Protein AF-A0A0V8DSU1-F1 (afdb_mon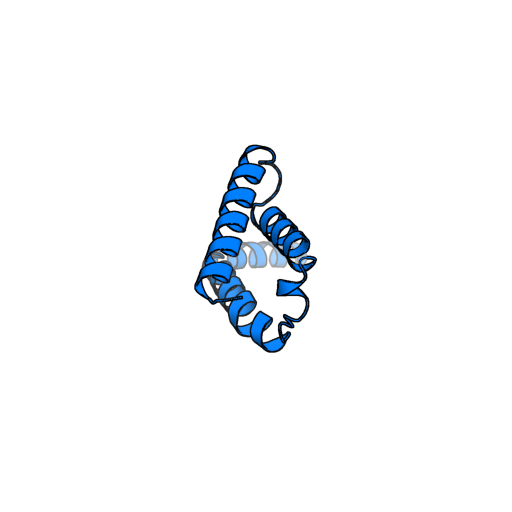omer_lite)

Organism: Lactococcus lactis subsp. lactis (NCBI:txid1360)

Foldseek 3Di:
DDPVVVVVLLVVLLVVLVVVCVVVVVDDSVVSSVVSVVVCCPPPVNVPPDDDPVCCCVVPVVVVCVVVVVVDPPVVVVVVVVVVVVVVVD

Radius of gyration: 20.32 Å; chains: 1; bounding box: 56×27×44 Å

Secondary structure (DSSP, 8-state):
--HHHHHHHHHHHHHHHHHHHHH-TTS-HHHHHHHHHHHHHTSGGGTT----HHHHIIIIIHHHHHHHHHHS-HHHHHHHHHHHHHHH--

Structure (mmCIF, N/CA/C/O backbone):
data_AF-A0A0V8DSU1-F1
#
_entry.id   AF-A0A0V8DSU1-F1
#
loop_
_atom_site.group_PDB
_atom_site.id
_atom_site.type_symbol
_atom_site.label_atom_id
_atom_site.label_alt_id
_atom_site.label_comp_id
_atom_site.label_asym_id
_atom_site.label_entity_id
_atom_site.label_seq_id
_atom_site.pdbx_PDB_ins_code
_atom_site.Cartn_x
_atom_site.Cartn_y
_atom_site.Cartn_z
_atom_site.occupancy
_atom_site.B_iso_or_equiv
_atom_site.auth_seq_id
_atom_site.auth_comp_id
_atom_site.auth_asym_id
_atom_site.auth_atom_id
_atom_site.pdbx_PDB_model_num
ATOM 1 N N . MET A 1 1 ? 16.365 -2.258 -9.935 1.00 72.94 1 MET A N 1
ATOM 2 C CA . MET A 1 1 ? 15.983 -0.950 -9.351 1.00 72.94 1 MET A CA 1
ATOM 3 C C . MET A 1 1 ? 16.927 -0.495 -8.252 1.00 72.94 1 MET A C 1
ATOM 5 O O . MET A 1 1 ? 17.350 -1.311 -7.443 1.00 72.94 1 MET A O 1
ATOM 9 N N . SER A 1 2 ? 17.218 0.808 -8.186 1.00 89.81 2 SER A N 1
ATOM 10 C CA . SER A 1 2 ? 17.782 1.426 -6.978 1.00 89.81 2 SER A CA 1
ATOM 11 C C . SER A 1 2 ? 16.660 1.717 -5.971 1.00 89.81 2 SER A C 1
ATOM 13 O O . SER A 1 2 ? 15.495 1.841 -6.350 1.00 89.81 2 SER A O 1
ATOM 15 N N . ALA A 1 3 ? 16.985 1.855 -4.681 1.00 87.12 3 ALA A N 1
ATOM 16 C CA . ALA A 1 3 ? 15.976 2.164 -3.658 1.00 87.12 3 ALA A CA 1
ATOM 17 C C . ALA A 1 3 ? 15.249 3.492 -3.945 1.00 87.12 3 ALA A C 1
ATOM 19 O O . ALA A 1 3 ? 14.040 3.598 -3.762 1.00 87.12 3 ALA A O 1
ATOM 20 N N . ILE A 1 4 ? 15.975 4.484 -4.472 1.00 93.38 4 ILE A N 1
ATOM 21 C CA . ILE A 1 4 ? 15.413 5.780 -4.859 1.00 93.38 4 ILE A CA 1
ATOM 22 C C . ILE A 1 4 ? 14.385 5.617 -5.985 1.00 93.38 4 ILE A C 1
ATOM 24 O O . ILE A 1 4 ? 13.295 6.179 -5.892 1.00 93.38 4 ILE A O 1
ATOM 28 N N . SER A 1 5 ? 14.694 4.836 -7.030 1.00 89.31 5 SER A N 1
ATOM 29 C CA . SER A 1 5 ? 13.752 4.638 -8.138 1.00 89.31 5 SER A CA 1
ATOM 30 C C . SER A 1 5 ? 12.505 3.878 -7.689 1.00 89.31 5 SER A C 1
ATOM 32 O O . SER A 1 5 ? 11.404 4.224 -8.103 1.00 89.31 5 SER A O 1
ATOM 34 N N . PHE A 1 6 ? 12.660 2.888 -6.805 1.00 87.75 6 PHE A N 1
ATOM 35 C CA . PHE A 1 6 ? 11.534 2.154 -6.225 1.00 87.75 6 PHE A CA 1
ATOM 36 C C . PHE A 1 6 ? 10.600 3.082 -5.437 1.00 87.75 6 PHE A C 1
ATOM 38 O O . PHE A 1 6 ? 9.401 3.122 -5.702 1.00 87.75 6 PHE A O 1
ATOM 45 N N . ILE A 1 7 ? 11.149 3.887 -4.521 1.00 90.94 7 ILE A N 1
ATOM 46 C CA . ILE A 1 7 ? 10.363 4.834 -3.715 1.00 90.94 7 ILE A CA 1
ATOM 47 C C . ILE A 1 7 ? 9.657 5.857 -4.611 1.00 90.94 7 ILE A C 1
ATOM 49 O O . ILE A 1 7 ? 8.486 6.153 -4.385 1.00 90.94 7 ILE A O 1
ATOM 53 N N . ALA A 1 8 ? 10.329 6.361 -5.650 1.00 93.62 8 ALA A N 1
ATOM 54 C CA . ALA A 1 8 ? 9.726 7.294 -6.597 1.00 93.62 8 ALA A CA 1
ATOM 55 C C . ALA A 1 8 ? 8.526 6.676 -7.335 1.00 93.62 8 ALA A C 1
ATOM 57 O O . ALA A 1 8 ? 7.471 7.304 -7.414 1.00 93.62 8 ALA A O 1
ATOM 58 N N . VAL A 1 9 ? 8.650 5.435 -7.821 1.00 91.88 9 VAL A N 1
ATOM 59 C CA . VAL A 1 9 ? 7.545 4.713 -8.478 1.00 91.88 9 VAL A CA 1
ATOM 60 C C . VAL A 1 9 ? 6.382 4.493 -7.510 1.00 91.88 9 VAL A C 1
ATOM 62 O O . VAL A 1 9 ? 5.235 4.758 -7.867 1.00 91.88 9 VAL A O 1
ATOM 65 N N . MET A 1 10 ? 6.665 4.090 -6.268 1.00 91.50 10 MET A N 1
ATOM 66 C CA . MET A 1 10 ? 5.634 3.917 -5.240 1.00 91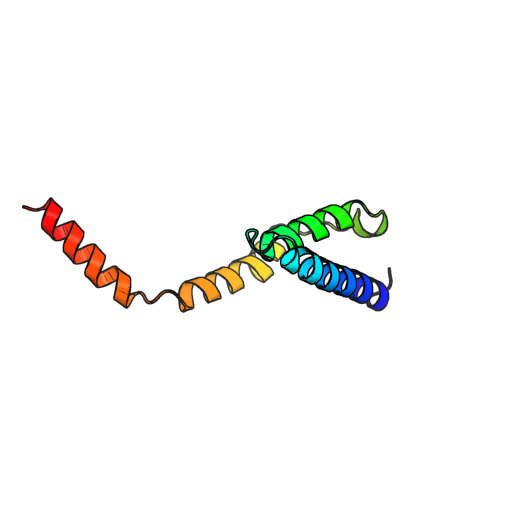.50 10 MET A CA 1
ATOM 67 C C . MET A 1 10 ? 4.925 5.236 -4.914 1.00 91.50 10 MET A C 1
ATOM 69 O O . MET A 1 10 ? 3.698 5.266 -4.849 1.00 91.50 10 MET A O 1
ATOM 73 N N . MET A 1 11 ? 5.660 6.346 -4.774 1.00 95.00 11 MET A N 1
ATOM 74 C CA . MET A 1 11 ? 5.064 7.671 -4.563 1.00 95.00 11 MET A CA 1
ATOM 75 C C . MET A 1 11 ? 4.155 8.076 -5.721 1.00 95.00 11 MET A C 1
ATOM 77 O O . MET A 1 11 ? 3.034 8.516 -5.481 1.00 95.00 11 MET A O 1
ATOM 81 N N . ILE A 1 12 ? 4.605 7.899 -6.965 1.00 95.50 12 ILE A N 1
ATOM 82 C CA . ILE A 1 12 ? 3.789 8.183 -8.153 1.00 95.50 12 ILE A CA 1
ATOM 83 C C . ILE A 1 12 ? 2.518 7.326 -8.142 1.00 95.50 12 ILE A C 1
ATOM 85 O O . ILE A 1 12 ? 1.437 7.847 -8.409 1.00 95.50 12 ILE A O 1
ATOM 89 N N . GLY A 1 13 ? 2.623 6.048 -7.769 1.00 94.81 13 GLY A N 1
ATOM 90 C CA . GLY A 1 13 ? 1.476 5.154 -7.612 1.00 94.81 13 GLY A CA 1
ATOM 91 C C . GLY A 1 13 ? 0.460 5.659 -6.583 1.00 94.81 13 GLY A C 1
ATOM 92 O O . GLY A 1 13 ? -0.728 5.734 -6.886 1.00 94.81 13 GLY A O 1
ATOM 93 N N . VAL A 1 14 ? 0.911 6.070 -5.393 1.00 95.19 14 VAL A N 1
ATOM 94 C CA . VAL A 1 14 ? 0.029 6.601 -4.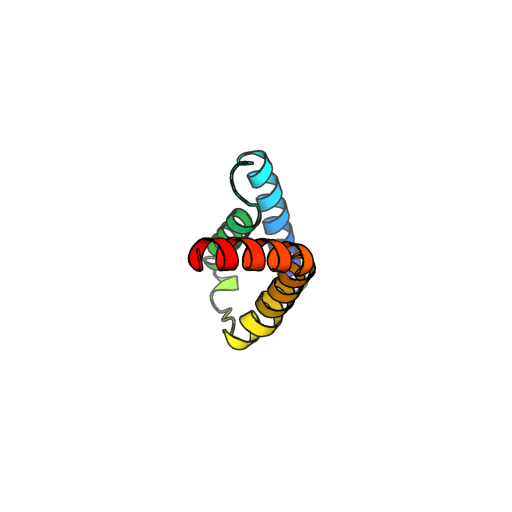332 1.00 95.19 14 VAL A CA 1
ATOM 95 C C . VAL A 1 14 ? -0.605 7.935 -4.729 1.00 95.19 14 VAL A C 1
ATOM 97 O O . VAL A 1 14 ? -1.787 8.161 -4.464 1.00 95.19 14 VAL A O 1
ATOM 100 N N . ILE A 1 15 ? 0.150 8.818 -5.383 1.00 95.56 15 ILE A N 1
ATOM 101 C CA . ILE A 1 15 ? -0.378 10.088 -5.900 1.00 95.56 15 ILE A CA 1
ATOM 102 C C . ILE A 1 15 ? -1.445 9.808 -6.963 1.00 95.56 15 ILE A C 1
ATOM 104 O O . ILE A 1 15 ? -2.541 10.358 -6.891 1.00 95.56 15 ILE A O 1
ATOM 108 N N . GLY A 1 16 ? -1.163 8.904 -7.905 1.00 94.81 16 GLY A N 1
ATOM 109 C CA . GLY A 1 16 ? -2.122 8.473 -8.921 1.00 94.81 16 GLY A CA 1
ATOM 110 C C . GLY A 1 16 ? -3.387 7.865 -8.314 1.00 94.81 16 GLY A C 1
ATOM 111 O O . GLY A 1 16 ? -4.488 8.220 -8.722 1.00 94.81 16 GLY A O 1
ATOM 112 N N . ALA A 1 17 ? -3.252 7.014 -7.294 1.00 94.56 17 ALA A N 1
ATOM 113 C CA . ALA A 1 17 ? -4.386 6.435 -6.575 1.00 94.56 17 ALA A CA 1
ATOM 114 C C . ALA A 1 17 ? -5.264 7.510 -5.915 1.00 94.56 17 ALA A C 1
ATOM 116 O O . ALA A 1 17 ? -6.489 7.447 -6.008 1.00 94.56 17 ALA A O 1
ATOM 117 N N . ASN A 1 18 ? -4.647 8.523 -5.301 1.00 93.62 18 ASN A N 1
ATOM 118 C CA . ASN A 1 18 ? -5.371 9.645 -4.703 1.00 93.62 18 ASN A CA 1
ATOM 119 C C . ASN A 1 18 ? -6.111 10.489 -5.741 1.00 93.62 18 ASN A C 1
ATOM 121 O O . ASN A 1 18 ? -7.254 10.868 -5.510 1.00 93.62 18 ASN A O 1
ATOM 125 N N . ILE A 1 19 ? -5.507 10.715 -6.908 1.00 94.19 19 ILE A N 1
ATOM 126 C CA . ILE A 1 19 ? -6.183 11.388 -8.022 1.00 94.19 19 ILE A CA 1
ATOM 127 C C . ILE A 1 19 ? -7.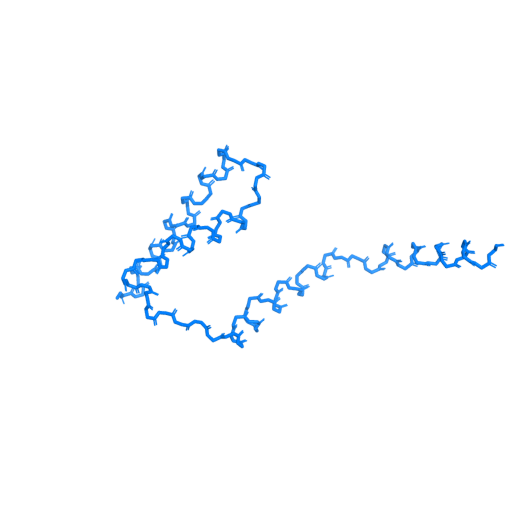385 10.555 -8.494 1.00 94.19 19 ILE A C 1
ATOM 129 O O . ILE A 1 19 ? -8.484 11.081 -8.628 1.00 94.19 19 ILE A O 1
ATOM 133 N N . ILE A 1 20 ? -7.222 9.240 -8.689 1.00 92.50 20 ILE A N 1
ATOM 134 C CA . ILE A 1 20 ? -8.313 8.336 -9.106 1.00 92.50 20 ILE A CA 1
ATOM 135 C C . ILE A 1 20 ? -9.459 8.333 -8.082 1.00 92.50 20 ILE A C 1
ATOM 137 O O . ILE A 1 20 ? -10.629 8.304 -8.465 1.00 92.50 20 ILE A O 1
ATOM 141 N N . LYS A 1 21 ? -9.144 8.403 -6.786 1.00 93.50 21 LYS A N 1
ATOM 142 C CA . 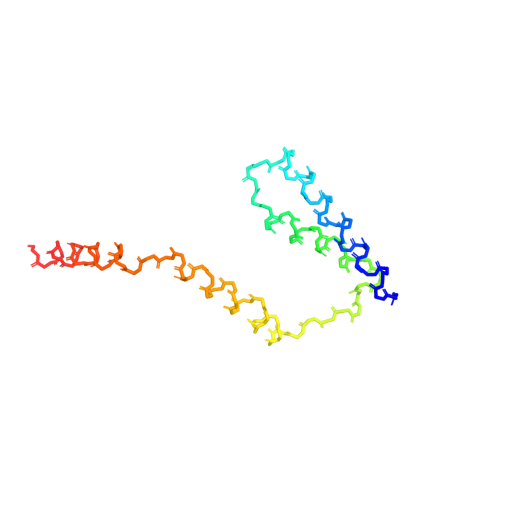LYS A 1 21 ? -10.134 8.471 -5.703 1.00 93.50 21 LYS A CA 1
ATOM 143 C C . LYS A 1 21 ? -11.063 9.679 -5.832 1.00 93.50 21 LYS A C 1
ATOM 145 O O . LYS A 1 21 ? -12.250 9.539 -5.548 1.00 93.50 21 LYS A O 1
ATOM 150 N N . GLU A 1 22 ? -10.566 10.831 -6.283 1.00 91.44 22 GLU A N 1
ATOM 151 C CA . GLU A 1 22 ? -11.410 12.015 -6.509 1.00 91.44 22 GLU A CA 1
ATOM 152 C C . GLU A 1 22 ? -12.461 11.780 -7.604 1.00 91.44 22 GLU A C 1
ATOM 154 O O . GLU A 1 22 ? -13.577 12.289 -7.502 1.00 91.44 22 GLU A O 1
ATOM 159 N N . PHE A 1 23 ? -12.152 10.957 -8.613 1.00 91.75 23 PHE A N 1
ATOM 160 C CA . PHE A 1 23 ? -13.105 10.582 -9.665 1.00 91.75 23 PHE A CA 1
ATOM 161 C C . PHE A 1 23 ? -14.099 9.501 -9.221 1.00 91.75 23 PHE A C 1
ATOM 163 O O . PHE A 1 23 ? -15.234 9.478 -9.698 1.00 91.75 23 PHE A O 1
ATOM 170 N N . PHE A 1 24 ? -13.697 8.614 -8.305 1.00 91.12 24 PHE A N 1
ATOM 171 C CA . PHE A 1 24 ? -14.515 7.498 -7.817 1.00 91.12 24 PHE A CA 1
ATOM 172 C C . PHE A 1 24 ? -14.667 7.513 -6.284 1.00 91.12 24 PHE A C 1
ATOM 174 O O . PHE A 1 24 ? -14.262 6.557 -5.618 1.00 91.12 24 PHE A O 1
ATOM 181 N N . PRO A 1 25 ? -15.312 8.541 -5.694 1.00 86.25 25 PRO A N 1
ATOM 182 C CA . PRO A 1 25 ? -15.399 8.705 -4.238 1.00 86.25 25 PRO A CA 1
ATOM 183 C C . PRO A 1 25 ? -16.217 7.610 -3.532 1.00 86.25 25 PRO A C 1
ATOM 185 O O . PRO A 1 25 ? -16.167 7.486 -2.312 1.00 86.25 25 PRO A O 1
ATOM 188 N N . GLN A 1 26 ? -16.979 6.811 -4.286 1.00 92.00 26 GLN A N 1
ATOM 189 C CA . GLN A 1 26 ? -17.740 5.673 -3.768 1.00 92.00 26 GLN A CA 1
ATOM 190 C C . GLN A 1 26 ? -16.840 4.485 -3.375 1.00 92.00 26 GLN A C 1
ATOM 192 O O . GLN A 1 26 ? -17.253 3.638 -2.583 1.00 92.00 26 GLN A O 1
ATOM 197 N N . ILE A 1 27 ? -15.624 4.403 -3.923 1.00 91.88 27 ILE A N 1
ATOM 198 C CA . ILE A 1 27 ? -14.686 3.304 -3.678 1.00 91.88 27 ILE A CA 1
ATOM 199 C C . ILE A 1 27 ? -13.703 3.727 -2.579 1.00 91.88 27 ILE A C 1
ATOM 201 O O . ILE A 1 27 ? -13.158 4.829 -2.610 1.00 91.88 27 ILE A O 1
ATOM 205 N N . SER A 1 28 ? -13.451 2.847 -1.603 1.00 91.44 28 SER A N 1
ATOM 206 C CA . SER A 1 28 ? -12.414 3.098 -0.593 1.00 91.44 28 SER A CA 1
ATOM 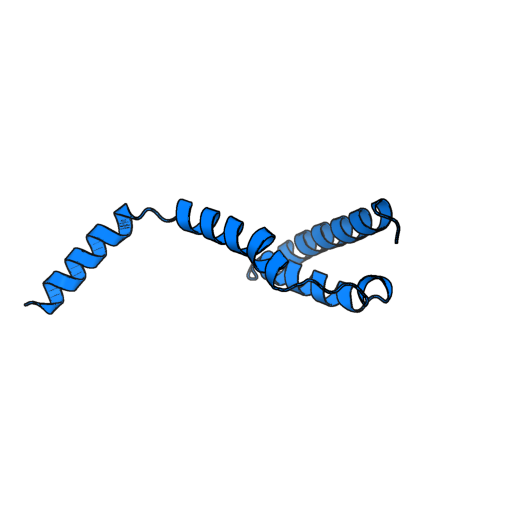207 C C . SER A 1 28 ? -11.040 3.232 -1.253 1.00 91.44 28 SER A C 1
ATOM 209 O O . SER A 1 28 ? -10.678 2.437 -2.122 1.00 91.44 28 SER A O 1
ATOM 211 N N . GLU A 1 29 ? -10.247 4.189 -0.775 1.00 91.06 29 GLU A N 1
ATOM 212 C CA . GLU A 1 29 ? -8.863 4.413 -1.208 1.00 91.06 29 GLU A CA 1
ATOM 213 C C . GLU A 1 29 ? -8.027 3.130 -1.149 1.00 91.06 29 GLU A C 1
ATOM 215 O O . GLU A 1 29 ? -7.225 2.869 -2.044 1.00 91.06 29 GLU A O 1
ATOM 220 N N . THR A 1 30 ? -8.282 2.282 -0.149 1.00 90.31 30 THR A N 1
ATOM 221 C CA . THR A 1 30 ? -7.614 0.989 0.012 1.00 90.31 30 THR A CA 1
ATOM 222 C C . THR A 1 30 ? -7.771 0.100 -1.222 1.00 90.31 30 THR A C 1
ATOM 224 O O . THR A 1 30 ? -6.794 -0.493 -1.668 1.00 90.31 30 THR A O 1
ATOM 227 N N . PHE A 1 31 ? -8.965 0.024 -1.819 1.00 94.56 31 PHE A N 1
ATOM 228 C CA . PHE A 1 31 ? -9.185 -0.806 -3.010 1.00 94.56 31 PHE A CA 1
ATOM 229 C C . PHE A 1 31 ? -8.472 -0.243 -4.239 1.00 94.56 31 PHE A C 1
ATOM 231 O O . PHE A 1 31 ? -7.928 -1.006 -5.036 1.00 94.56 31 PHE A O 1
ATOM 238 N N . ILE A 1 32 ? -8.430 1.084 -4.373 1.00 94.88 32 ILE A N 1
ATOM 239 C CA . ILE A 1 32 ? -7.722 1.754 -5.469 1.00 94.88 32 ILE A CA 1
ATOM 240 C C . ILE A 1 32 ? -6.216 1.498 -5.346 1.00 94.88 32 ILE A C 1
ATOM 242 O O . ILE A 1 32 ? -5.581 1.120 -6.326 1.00 94.88 32 ILE A O 1
ATOM 246 N N . LEU A 1 33 ? -5.652 1.624 -4.142 1.00 93.81 33 LEU A N 1
ATOM 247 C CA . LEU A 1 33 ? -4.239 1.342 -3.871 1.00 93.81 33 LEU A CA 1
ATOM 248 C C . LEU A 1 33 ? -3.869 -0.121 -4.140 1.00 93.81 33 LEU A C 1
ATOM 250 O O . LEU A 1 33 ? -2.839 -0.373 -4.763 1.00 93.81 33 LEU A O 1
ATOM 254 N N . ILE A 1 34 ? -4.714 -1.077 -3.733 1.00 92.81 34 ILE A N 1
ATOM 255 C CA . ILE A 1 34 ? -4.528 -2.498 -4.068 1.00 92.81 34 ILE A CA 1
ATOM 256 C C . ILE A 1 34 ? -4.513 -2.680 -5.590 1.00 92.81 34 ILE A C 1
ATOM 258 O O . ILE A 1 34 ? -3.609 -3.322 -6.116 1.00 92.81 34 ILE A O 1
ATOM 262 N N . GLY A 1 35 ? -5.462 -2.073 -6.309 1.00 94.94 35 GLY A N 1
ATOM 263 C CA . GLY A 1 35 ? -5.515 -2.125 -7.772 1.00 94.94 35 GLY A CA 1
ATOM 264 C C . GLY A 1 35 ? -4.267 -1.542 -8.441 1.00 94.94 35 GLY A C 1
ATOM 265 O O . GLY A 1 35 ? -3.701 -2.168 -9.332 1.00 94.94 35 GLY A O 1
ATOM 266 N N . VAL A 1 36 ? -3.788 -0.383 -7.983 1.00 94.00 36 VAL A N 1
ATOM 267 C CA . VAL A 1 36 ? -2.544 0.229 -8.481 1.00 94.00 36 VAL A CA 1
ATOM 268 C C . VAL A 1 36 ? -1.342 -0.678 -8.216 1.00 94.00 36 VAL A C 1
ATOM 270 O O . VAL A 1 36 ? -0.543 -0.895 -9.122 1.00 94.00 36 VAL A O 1
ATOM 273 N N . GLY A 1 37 ? -1.232 -1.261 -7.020 1.00 91.44 37 GLY A N 1
ATOM 274 C CA . GLY A 1 37 ? -0.177 -2.224 -6.691 1.00 91.44 37 GLY A CA 1
ATOM 275 C C . GLY A 1 37 ? -0.210 -3.473 -7.576 1.00 91.44 37 GLY A C 1
ATOM 276 O O . GLY A 1 37 ? 0.835 -3.906 -8.057 1.00 91.44 37 GLY A O 1
ATOM 277 N N . LEU A 1 38 ? -1.402 -4.007 -7.860 1.00 92.12 38 LEU A N 1
ATOM 278 C CA . LEU A 1 38 ? -1.591 -5.124 -8.792 1.00 92.12 38 LEU A CA 1
ATOM 279 C C . LEU A 1 38 ? -1.195 -4.755 -10.225 1.00 92.12 38 LEU A C 1
ATOM 281 O O . LEU A 1 38 ? -0.611 -5.569 -10.925 1.00 92.12 38 LEU A O 1
ATOM 285 N N . ILE A 1 39 ? -1.481 -3.535 -10.680 1.00 92.88 39 ILE A N 1
ATOM 286 C CA . ILE A 1 39 ? -1.049 -3.078 -12.008 1.00 92.88 39 ILE A CA 1
ATOM 287 C C . ILE A 1 39 ? 0.480 -2.963 -12.059 1.00 92.88 39 ILE A C 1
ATOM 289 O O . ILE A 1 39 ? 1.101 -3.386 -13.034 1.00 92.88 39 ILE A O 1
ATOM 293 N N . LEU A 1 40 ? 1.095 -2.423 -11.004 1.00 90.31 40 LEU A N 1
ATOM 294 C CA . LEU A 1 40 ? 2.547 -2.288 -10.906 1.00 90.31 40 LEU A CA 1
ATOM 295 C C . LEU A 1 40 ? 3.261 -3.644 -10.831 1.00 90.31 40 LEU A C 1
ATOM 297 O O . LEU A 1 40 ? 4.367 -3.752 -11.353 1.00 90.31 40 LEU A O 1
ATOM 301 N N . SER A 1 41 ? 2.653 -4.686 -10.253 1.00 88.44 41 SER A N 1
ATOM 302 C CA . SER A 1 41 ? 3.289 -6.010 -10.150 1.00 88.44 41 SER A CA 1
ATOM 303 C C . SER A 1 41 ? 3.513 -6.693 -11.505 1.00 88.44 41 SER A C 1
ATOM 305 O O . SER A 1 41 ? 4.407 -7.529 -11.629 1.00 88.44 41 SER A O 1
ATOM 307 N N . PHE A 1 42 ? 2.770 -6.303 -12.548 1.00 90.25 42 PHE A N 1
ATOM 308 C CA . PHE A 1 42 ? 3.010 -6.787 -13.911 1.00 90.25 42 PHE A CA 1
ATOM 309 C C . PHE A 1 42 ? 4.291 -6.223 -14.538 1.00 90.25 42 PHE A C 1
ATOM 311 O O . PHE A 1 42 ? 4.796 -6.796 -15.508 1.00 90.25 42 PHE A O 1
ATOM 318 N N . LEU A 1 43 ? 4.835 -5.121 -14.009 1.00 88.00 43 LEU A N 1
ATOM 319 C CA . LEU A 1 43 ? 6.086 -4.555 -14.504 1.00 88.00 43 LEU A CA 1
ATOM 320 C C . LEU A 1 43 ? 7.244 -5.535 -14.242 1.00 88.00 43 LEU A C 1
ATOM 322 O O . LEU A 1 43 ? 7.364 -6.041 -13.125 1.00 88.00 43 LEU A O 1
ATOM 326 N N . PRO A 1 44 ? 8.155 -5.747 -15.214 1.00 85.00 44 PRO A N 1
ATOM 327 C CA . PRO A 1 44 ? 9.260 -6.707 -15.098 1.00 85.00 44 PRO A CA 1
ATOM 328 C C . PRO A 1 44 ? 10.112 -6.529 -13.840 1.00 85.00 44 PRO A C 1
ATOM 330 O O . PRO A 1 44 ? 10.646 -7.492 -13.296 1.00 85.00 44 PRO A O 1
ATOM 333 N N . GLU A 1 45 ? 10.224 -5.293 -13.355 1.00 81.88 45 GLU A N 1
ATOM 334 C CA . GLU A 1 45 ? 11.042 -4.975 -12.190 1.00 81.88 45 GLU A CA 1
ATOM 335 C C . GLU A 1 45 ? 10.443 -5.384 -10.842 1.00 81.88 45 GLU A C 1
ATOM 337 O O . GLU A 1 45 ? 11.180 -5.446 -9.860 1.00 81.88 45 GLU A O 1
ATOM 342 N N . PHE A 1 46 ? 9.157 -5.737 -10.802 1.00 81.38 46 PHE A N 1
ATOM 343 C CA . PHE A 1 46 ? 8.465 -6.218 -9.602 1.00 81.38 46 PHE A CA 1
ATOM 344 C C . PHE A 1 46 ? 8.142 -7.721 -9.661 1.00 81.38 46 PHE A C 1
ATOM 346 O O . PHE A 1 46 ? 7.658 -8.274 -8.681 1.00 81.38 46 PHE A O 1
ATOM 353 N N . GLN A 1 47 ? 8.452 -8.411 -10.765 1.00 80.38 47 GLN A N 1
ATOM 354 C CA . GLN A 1 47 ? 8.100 -9.829 -10.957 1.00 80.38 47 GLN A CA 1
ATOM 355 C C . GLN A 1 47 ? 8.871 -10.800 -10.054 1.00 80.38 47 GLN A C 1
ATOM 357 O O . GLN A 1 47 ? 8.385 -11.889 -9.779 1.00 80.38 47 GLN A O 1
ATOM 362 N N . ASN A 1 48 ? 10.061 -10.417 -9.583 1.00 79.06 48 ASN A N 1
ATOM 363 C CA . ASN A 1 48 ? 10.868 -11.236 -8.669 1.00 79.06 48 ASN A CA 1
ATOM 364 C C . ASN A 1 48 ? 10.638 -10.872 -7.193 1.00 79.06 48 ASN A C 1
ATOM 366 O O . ASN A 1 48 ? 11.410 -11.278 -6.327 1.00 79.06 48 ASN A O 1
ATOM 370 N N . PHE A 1 49 ? 9.637 -10.038 -6.909 1.00 75.00 49 PHE A N 1
ATOM 371 C CA . PHE A 1 49 ? 9.315 -9.630 -5.554 1.00 75.00 49 PHE A CA 1
ATOM 372 C C . PHE A 1 49 ? 8.289 -10.594 -4.959 1.00 75.00 49 PHE A C 1
ATOM 374 O O . PHE A 1 49 ? 7.099 -10.518 -5.261 1.00 75.00 49 PHE A O 1
ATOM 381 N N . GLU A 1 50 ? 8.765 -11.494 -4.105 1.00 78.88 50 GLU A N 1
ATOM 382 C CA . GLU A 1 50 ? 7.925 -12.404 -3.333 1.00 78.88 50 GLU A CA 1
ATOM 383 C C . GLU A 1 50 ? 7.834 -11.891 -1.891 1.00 78.88 50 GLU A C 1
ATOM 385 O O . GLU A 1 50 ? 8.844 -11.690 -1.213 1.00 78.88 50 GLU A O 1
ATOM 390 N N . LEU A 1 51 ? 6.612 -11.600 -1.440 1.00 77.94 51 LEU A N 1
ATOM 391 C CA . LEU A 1 51 ? 6.342 -11.273 -0.044 1.00 77.94 51 LEU A CA 1
ATOM 392 C C . LEU A 1 51 ? 6.033 -12.565 0.698 1.00 77.94 51 LEU A C 1
ATOM 394 O O . LEU A 1 51 ? 4.974 -13.151 0.479 1.00 77.94 51 LEU A O 1
ATOM 398 N N . GLU A 1 52 ? 6.915 -12.957 1.615 1.00 89.50 52 GLU A N 1
ATOM 399 C CA . GLU A 1 52 ? 6.623 -14.059 2.531 1.00 89.50 52 GLU A CA 1
ATOM 400 C C . GLU A 1 52 ? 5.357 -13.721 3.347 1.00 89.50 52 GLU A C 1
ATOM 402 O O . GLU A 1 52 ? 5.292 -12.646 3.975 1.00 89.50 52 GLU A O 1
ATOM 407 N N . PRO A 1 53 ? 4.343 -14.602 3.362 1.00 88.81 53 PRO A N 1
ATOM 408 C CA . PRO A 1 53 ? 3.083 -14.368 4.061 1.00 88.81 53 PRO A CA 1
ATOM 409 C C . PRO A 1 53 ? 3.261 -13.991 5.538 1.00 88.81 53 PRO A C 1
ATOM 411 O O . PRO A 1 53 ? 2.532 -13.146 6.062 1.00 88.81 53 PRO A O 1
ATOM 414 N N . GLU A 1 54 ? 4.259 -14.567 6.209 1.00 93.94 54 GLU A N 1
ATOM 415 C CA . GLU A 1 54 ? 4.605 -14.314 7.608 1.00 93.94 54 GLU A CA 1
ATOM 416 C C . GLU A 1 54 ? 4.959 -12.845 7.845 1.00 93.94 54 GLU A C 1
ATOM 418 O O . GLU A 1 54 ? 4.446 -12.223 8.781 1.00 93.94 54 GLU A O 1
ATOM 423 N N . PHE A 1 55 ? 5.793 -12.256 6.982 1.00 92.38 55 PHE A N 1
ATOM 424 C CA . PHE A 1 55 ? 6.172 -10.848 7.101 1.00 92.38 55 PHE A CA 1
ATOM 425 C C . PHE A 1 55 ? 4.990 -9.925 6.822 1.00 92.38 55 PHE A C 1
ATOM 427 O O . PHE A 1 55 ? 4.821 -8.931 7.530 1.00 92.38 55 PHE A O 1
ATOM 434 N N . PHE A 1 56 ? 4.141 -10.256 5.848 1.00 87.44 56 PHE A N 1
ATOM 435 C CA . PHE A 1 56 ? 2.944 -9.468 5.559 1.00 87.44 56 PHE A CA 1
ATOM 436 C C . PHE A 1 56 ? 1.982 -9.440 6.753 1.00 87.44 56 PHE A C 1
ATOM 438 O O . PHE A 1 56 ? 1.532 -8.373 7.177 1.00 87.44 56 PHE A O 1
ATOM 445 N N . MET A 1 57 ? 1.713 -10.601 7.351 1.00 94.12 57 MET A N 1
ATOM 446 C CA . MET A 1 57 ? 0.850 -10.692 8.527 1.00 94.12 57 MET A CA 1
ATOM 447 C C . MET A 1 57 ? 1.411 -9.896 9.712 1.00 94.12 57 MET A C 1
ATOM 449 O O . MET A 1 57 ? 0.675 -9.144 10.352 1.00 94.12 57 MET A O 1
ATOM 453 N N . MET A 1 58 ? 2.712 -10.020 9.989 1.00 95.25 58 MET A N 1
ATOM 454 C CA . MET A 1 58 ? 3.341 -9.342 11.127 1.00 95.25 58 MET A CA 1
ATOM 455 C C . MET A 1 58 ? 3.476 -7.828 10.937 1.00 95.25 58 MET A C 1
ATOM 457 O O . MET A 1 58 ? 3.210 -7.079 11.872 1.00 95.25 58 MET A O 1
ATOM 461 N N . LEU A 1 59 ? 3.899 -7.364 9.759 1.00 93.00 59 LEU A N 1
ATOM 462 C CA . LEU A 1 59 ? 4.209 -5.948 9.531 1.00 93.00 59 LEU A CA 1
ATOM 463 C C . LEU A 1 59 ? 2.990 -5.121 9.124 1.00 93.00 59 LEU A C 1
ATOM 465 O O . LEU A 1 59 ? 2.942 -3.932 9.426 1.00 93.00 59 LEU A O 1
ATOM 469 N N . ILE A 1 60 ? 2.020 -5.726 8.438 1.00 90.75 60 ILE A N 1
ATOM 470 C CA . ILE A 1 60 ? 0.858 -5.012 7.900 1.00 90.75 60 ILE A CA 1
ATOM 471 C C . ILE A 1 60 ? -0.385 -5.343 8.717 1.00 90.75 60 ILE A C 1
ATOM 473 O O . ILE A 1 60 ? -0.986 -4.456 9.321 1.00 90.75 60 ILE A O 1
ATOM 477 N N . ILE A 1 61 ? -0.759 -6.621 8.784 1.00 92.38 61 ILE A N 1
ATOM 478 C CA . ILE A 1 61 ? -2.053 -7.021 9.349 1.00 92.38 61 ILE A CA 1
ATOM 479 C C . ILE A 1 61 ? -2.111 -6.802 10.866 1.00 92.38 61 ILE A C 1
ATOM 481 O O . ILE A 1 61 ? -3.089 -6.237 11.353 1.00 92.38 61 ILE A O 1
ATOM 485 N N . ALA A 1 62 ? -1.087 -7.198 11.626 1.00 95.19 62 ALA A N 1
ATOM 486 C CA . ALA A 1 62 ? -1.108 -7.061 13.084 1.00 95.19 62 ALA A CA 1
ATOM 487 C C . ALA A 1 62 ? -1.215 -5.591 13.564 1.00 95.19 62 ALA A C 1
ATOM 489 O O . ALA A 1 62 ? -2.096 -5.311 14.385 1.00 95.19 62 ALA A O 1
ATOM 490 N N . PRO A 1 63 ? -0.428 -4.622 13.048 1.00 94.19 63 PRO A N 1
ATOM 491 C CA . PRO A 1 63 ? -0.589 -3.211 13.407 1.00 94.19 63 PRO A CA 1
ATOM 492 C C . PRO A 1 63 ? -1.931 -2.620 12.967 1.00 94.19 63 PRO A C 1
ATOM 494 O O . PRO A 1 63 ? -2.534 -1.859 13.727 1.00 94.19 63 PRO A O 1
ATOM 497 N N . LEU A 1 64 ? -2.424 -2.983 11.776 1.00 92.12 64 LEU A N 1
ATOM 498 C CA . LEU A 1 64 ? -3.735 -2.542 11.289 1.00 92.12 64 LEU A CA 1
ATOM 499 C C . LEU A 1 64 ? -4.864 -3.048 12.193 1.00 92.12 64 LEU A C 1
ATOM 501 O O . LEU A 1 64 ? -5.690 -2.253 12.635 1.00 92.12 64 LEU A O 1
ATOM 505 N N . MET A 1 65 ? -4.859 -4.336 12.548 1.00 92.25 65 MET A N 1
ATOM 506 C CA . MET A 1 65 ? -5.849 -4.910 13.464 1.00 92.25 65 MET A CA 1
ATOM 507 C C . MET A 1 65 ? -5.782 -4.278 14.856 1.00 92.25 65 MET A C 1
ATOM 509 O O . MET A 1 65 ? -6.821 -4.007 15.455 1.00 92.25 65 MET A O 1
ATOM 513 N N . PHE A 1 66 ? -4.583 -3.998 15.376 1.00 92.19 66 PHE A N 1
ATOM 514 C CA . PHE A 1 66 ? -4.439 -3.286 16.647 1.00 92.19 66 PHE A CA 1
ATOM 515 C C . PHE A 1 66 ? -5.029 -1.872 16.569 1.00 92.19 66 PHE A C 1
ATOM 517 O O . PHE A 1 66 ? -5.764 -1.447 17.462 1.00 92.19 66 PHE A O 1
ATOM 524 N N . TYR A 1 67 ? -4.757 -1.151 15.480 1.00 91.44 67 TYR A N 1
ATOM 525 C CA . TYR A 1 67 ? -5.305 0.180 15.242 1.00 91.44 67 TYR A CA 1
ATOM 526 C C . TYR A 1 67 ? -6.837 0.168 15.161 1.00 91.44 67 TYR A C 1
ATOM 528 O O . TYR A 1 67 ? -7.499 0.951 15.847 1.00 91.44 67 TYR A O 1
ATOM 536 N N . GLU A 1 68 ? -7.421 -0.745 14.391 1.00 88.00 68 GLU A N 1
ATOM 537 C CA . GLU A 1 68 ? -8.875 -0.892 14.259 1.00 88.00 68 GLU A CA 1
ATOM 538 C C . GLU A 1 68 ? -9.539 -1.346 15.566 1.00 88.00 68 GLU A C 1
ATOM 540 O O . GLU A 1 68 ? -10.566 -0.794 15.980 1.00 88.00 68 GLU A O 1
ATOM 545 N N . GLY A 1 69 ? -8.911 -2.287 16.271 1.00 86.62 69 GLY A N 1
ATOM 546 C CA . GLY A 1 69 ? -9.349 -2.752 17.583 1.00 86.62 69 GLY A CA 1
ATOM 547 C C . GLY A 1 69 ? -9.331 -1.637 18.626 1.00 86.62 69 GLY A C 1
ATOM 548 O O . GLY A 1 69 ? -10.281 -1.498 19.392 1.00 86.62 69 GLY A O 1
ATOM 549 N N . SER A 1 70 ? -8.309 -0.776 18.611 1.00 86.75 70 SER A N 1
ATOM 550 C CA . SER A 1 70 ? -8.186 0.344 19.555 1.00 86.75 70 SER A CA 1
ATOM 551 C C . SER A 1 70 ? -9.262 1.422 19.376 1.00 86.75 70 SER A C 1
ATOM 553 O O . SER A 1 70 ? -9.710 2.023 20.352 1.00 86.75 70 SER A O 1
ATOM 555 N N . LYS A 1 71 ? -9.722 1.653 18.138 1.00 84.38 71 LYS A N 1
ATOM 556 C CA . LYS A 1 71 ? -10.814 2.597 17.838 1.00 84.38 71 LYS A CA 1
ATOM 557 C C . LYS A 1 71 ? -12.180 2.074 18.265 1.00 84.38 71 LYS A C 1
ATOM 559 O O . LYS A 1 71 ? -13.112 2.855 18.467 1.00 84.38 71 LYS A O 1
ATOM 564 N N . THR A 1 72 ? -12.310 0.760 18.390 1.00 79.00 72 THR A N 1
ATOM 565 C CA . THR A 1 72 ? -13.559 0.106 18.756 1.00 79.00 72 THR A CA 1
ATOM 566 C C . THR A 1 72 ? -13.690 0.089 20.278 1.00 79.00 72 THR A C 1
ATOM 568 O O . THR A 1 72 ? -13.059 -0.707 20.967 1.00 79.00 72 THR A O 1
ATOM 571 N N . SER A 1 73 ? -14.517 0.975 20.846 1.00 70.94 73 SER A N 1
ATOM 572 C CA . SER A 1 73 ? -14.718 0.982 22.298 1.00 70.94 73 SER A CA 1
ATOM 573 C C . SER A 1 73 ? -15.503 -0.259 22.746 1.00 70.94 73 SER A C 1
ATOM 575 O O . SER A 1 73 ? -16.690 -0.423 22.456 1.00 70.94 73 SER A O 1
ATOM 577 N N . LEU A 1 74 ? -14.852 -1.131 23.522 1.00 64.94 74 LEU A N 1
ATOM 578 C CA . LEU A 1 74 ? -15.479 -2.319 24.129 1.00 64.94 74 LEU A CA 1
ATOM 579 C C . LEU A 1 74 ? -16.708 -1.955 24.982 1.00 64.94 74 LEU A C 1
ATOM 581 O O . LEU A 1 74 ? -17.663 -2.721 25.103 1.00 64.94 74 LEU A O 1
ATOM 585 N N . LYS A 1 75 ? -16.727 -0.727 25.512 1.00 61.19 75 LYS A N 1
ATOM 586 C CA . LYS A 1 75 ? -17.817 -0.181 26.326 1.00 61.19 75 LYS A CA 1
ATOM 587 C C . LYS A 1 75 ? -19.142 -0.032 25.562 1.00 61.19 75 LYS A C 1
ATOM 589 O O . LYS A 1 75 ? -20.192 -0.012 26.199 1.00 61.19 75 LYS A O 1
ATOM 594 N N . LYS A 1 76 ? -19.111 0.067 24.225 1.00 60.56 76 LYS A N 1
ATOM 595 C CA . LYS A 1 76 ? -20.318 0.151 23.385 1.00 60.56 76 LYS A CA 1
ATOM 596 C C . LYS A 1 76 ? -20.954 -1.223 23.139 1.00 60.56 76 LYS A C 1
ATOM 598 O O . LYS A 1 76 ? -22.167 -1.300 23.010 1.00 60.56 76 LYS A O 1
ATOM 603 N N . TYR A 1 77 ? -20.158 -2.294 23.149 1.00 60.25 77 TYR A N 1
ATOM 604 C CA . TYR A 1 77 ? -20.627 -3.663 22.905 1.00 60.25 77 TYR A CA 1
ATOM 605 C C . TYR A 1 77 ? -21.103 -4.385 24.169 1.00 60.25 77 TYR A C 1
ATOM 607 O O . TYR A 1 77 ? -22.052 -5.159 24.089 1.00 60.25 77 TYR A O 1
ATOM 615 N N . GLY A 1 78 ? -20.527 -4.083 25.339 1.00 62.09 78 GLY A N 1
ATOM 616 C CA . GLY A 1 78 ? -20.973 -4.681 26.605 1.00 62.09 78 GLY A CA 1
ATOM 617 C C . GLY A 1 78 ? -22.448 -4.405 26.923 1.00 62.09 78 GLY A C 1
ATOM 618 O O . GLY A 1 78 ? -23.164 -5.312 27.322 1.00 62.09 78 GLY A O 1
ATOM 619 N N . LYS A 1 79 ? -22.931 -3.183 26.652 1.00 59.38 79 LYS A N 1
ATOM 620 C CA . LYS A 1 79 ? -24.338 -2.811 26.890 1.00 59.38 79 LYS A CA 1
ATOM 621 C C . LYS A 1 79 ? -25.323 -3.461 25.915 1.00 59.38 79 LYS A C 1
ATOM 623 O O . LYS A 1 79 ? -26.432 -3.785 26.307 1.00 59.38 79 LYS A O 1
ATOM 628 N N . ILE A 1 80 ? -24.914 -3.654 24.661 1.00 63.09 80 ILE A N 1
ATOM 629 C CA . ILE A 1 80 ? -25.771 -4.238 23.621 1.00 63.09 80 ILE A CA 1
ATOM 630 C C . ILE A 1 80 ? -25.864 -5.759 23.813 1.00 63.09 80 ILE A C 1
ATOM 632 O O . ILE A 1 80 ? -26.942 -6.330 23.704 1.00 63.09 80 ILE A O 1
ATOM 636 N N . SER A 1 81 ? -24.756 -6.420 24.167 1.00 62.75 81 SER A N 1
ATOM 637 C CA . SER A 1 81 ? -24.742 -7.860 24.463 1.00 62.75 81 SER A CA 1
ATOM 638 C C . SER A 1 81 ? -25.641 -8.234 25.643 1.00 62.75 81 SER A C 1
ATOM 640 O O . SER A 1 81 ? -26.257 -9.295 25.618 1.00 62.75 81 SER A O 1
ATOM 642 N N . GLU A 1 82 ? -25.697 -7.392 26.674 1.00 65.19 82 GLU A N 1
ATOM 643 C CA . GLU A 1 82 ? -26.516 -7.629 27.866 1.00 65.19 82 GLU A CA 1
ATOM 644 C C . GLU A 1 82 ? -28.016 -7.506 27.548 1.00 65.19 82 GLU A C 1
ATOM 646 O O . GLU A 1 82 ? -28.816 -8.322 27.998 1.00 65.19 82 GLU A O 1
ATOM 651 N N . GLU A 1 83 ? -28.379 -6.555 26.684 1.00 63.72 83 GLU A N 1
ATOM 652 C CA . GLU A 1 83 ? -29.750 -6.333 26.221 1.00 63.72 83 GLU A CA 1
ATOM 653 C C . GLU A 1 83 ? -30.265 -7.494 25.347 1.00 63.72 83 GLU A C 1
ATOM 655 O O . GLU A 1 83 ? -31.331 -8.040 25.627 1.00 63.72 83 GLU A O 1
ATOM 660 N N . TYR A 1 84 ? -29.491 -7.964 24.357 1.00 71.81 84 TYR A N 1
ATOM 661 C CA . TYR A 1 84 ? -29.876 -9.121 23.524 1.00 71.81 84 TYR A CA 1
ATOM 662 C C . TYR A 1 84 ? -29.948 -10.440 24.307 1.00 71.81 84 TYR A C 1
ATOM 664 O O . TYR A 1 84 ? -30.805 -11.274 24.018 1.00 71.81 84 TYR A O 1
ATOM 672 N N . PHE A 1 85 ? -29.078 -10.631 25.302 1.00 73.81 85 PHE A N 1
ATOM 673 C CA . PHE A 1 85 ? -29.110 -11.819 26.157 1.00 73.81 85 PHE A CA 1
ATOM 674 C C . PHE A 1 85 ? -30.362 -11.845 27.048 1.00 73.81 85 PHE A C 1
ATOM 676 O O . PHE A 1 85 ? -30.964 -12.900 27.233 1.00 73.81 85 PHE A O 1
ATOM 683 N N . PHE A 1 86 ? -30.805 -10.682 27.540 1.00 69.81 86 PHE A N 1
ATOM 684 C CA . PHE A 1 86 ? -32.032 -10.559 28.333 1.00 69.81 86 PHE A CA 1
ATOM 685 C C . PHE A 1 86 ? -33.302 -10.845 27.519 1.00 69.81 86 PHE A C 1
ATOM 687 O O . PHE A 1 86 ? -34.189 -11.536 28.013 1.00 69.81 86 PHE A O 1
ATOM 694 N N . TYR A 1 87 ? -33.382 -10.377 26.265 1.00 69.81 87 TYR A N 1
ATOM 695 C CA . TYR A 1 87 ? -34.527 -10.650 25.379 1.00 69.81 87 TYR A CA 1
ATOM 696 C C . TYR A 1 87 ? -34.669 -12.123 24.979 1.00 69.81 87 TYR A C 1
ATOM 698 O O . TYR A 1 87 ? -35.750 -12.536 24.580 1.00 69.81 87 TYR A O 1
ATOM 706 N N . GLN A 1 88 ? -33.595 -12.910 25.050 1.00 69.50 88 GLN A N 1
ATOM 707 C CA . GLN A 1 88 ? -33.622 -14.330 24.693 1.00 69.50 88 GLN A CA 1
ATOM 708 C C . GLN A 1 88 ? -33.963 -15.242 25.886 1.00 69.50 88 GLN A C 1
ATOM 710 O O . GLN A 1 88 ? -34.243 -16.423 25.691 1.00 69.50 88 GLN A O 1
ATOM 715 N N . LEU A 1 89 ? -33.939 -14.702 27.112 1.00 68.50 89 LEU A N 1
ATOM 716 C CA . LEU A 1 89 ? -34.258 -15.411 28.356 1.00 68.50 89 LEU A CA 1
ATOM 717 C C . LEU A 1 89 ? -35.730 -15.239 28.799 1.00 68.50 89 LEU A C 1
ATOM 719 O O . LEU A 1 89 ? -36.137 -15.863 29.779 1.00 68.50 89 LEU A O 1
ATOM 723 N N . LEU A 1 90 ? -36.494 -14.378 28.115 1.00 60.59 90 LEU A N 1
ATOM 724 C CA . LEU A 1 90 ? -37.877 -13.983 28.421 1.00 60.59 90 LEU A CA 1
ATOM 725 C C . LEU A 1 90 ? -38.828 -14.522 27.345 1.00 60.59 90 LEU A C 1
ATOM 727 O O . LEU A 1 90 ? -39.895 -15.051 27.728 1.00 60.59 90 LEU A O 1
#

Sequence (90 aa):
MSAISFIAVMMIGVIGANIIKEFFPQISETFILIGVGLILSFLPEFQNFELEPEFFMMLIIAPLMFYEGSKTSLKKYGKISEEYFFYQLL

pLDDT: mean 85.11, std 11.05, range [59.38, 95.56]